Protein AF-A0A4U9HQ41-F1 (afdb_monomer)

Sequence (81 aa):
MLNTEMGFVIESEVLARLIHTRFVRSQRHEAWQLKLDKLGRLNWIERKDGEEIVHKKEPKTRFWQRMLVRLAYWLPVEWLL

Nearest PDB structures (foldseek):
  1o6w-assembly1_A  TM=3.684E-01  e=8.543E-01  Saccharomyces cerevisiae
  3l0x-assembly1_B  TM=4.090E-01  e=2.015E+00  Saccharomyces cerevisiae
  9ba3-assembly3_E  TM=3.665E-01  e=1.356E+00  Vreelandella titanicae
  9b9s-assembly1_A-2  TM=3.744E-01  e=1.548E+00  Vreelandella titanicae
  3pge-assembly1_A  TM=3.870E-01  e=2.153E+00  Saccharomyces cerevisiae

Foldseek 3Di:
DDDPDDDDDDPDPVVVVVCVVVCVVVCLAPAWDWDADPVRQTWTWHQDPNDTDTDSDDPPDDPVNVVVVVVVVVDPCVVVD

Structure (mmCIF, N/CA/C/O backbone):
data_AF-A0A4U9HQ41-F1
#
_entry.id   AF-A0A4U9HQ41-F1
#
loop_
_atom_site.group_PDB
_atom_site.id
_atom_site.type_symbol
_atom_site.label_atom_id
_atom_site.label_alt_id
_atom_site.label_comp_id
_atom_site.label_asym_id
_atom_site.label_entity_id
_atom_site.label_seq_id
_atom_site.pdbx_PDB_ins_code
_atom_site.Cartn_x
_atom_site.Cartn_y
_atom_site.Cartn_z
_atom_site.occupancy
_atom_site.B_iso_or_equiv
_atom_site.auth_seq_id
_atom_site.auth_comp_id
_atom_site.auth_asym_id
_atom_site.auth_atom_id
_atom_site.pdbx_PDB_model_num
ATOM 1 N N . MET A 1 1 ? -13.882 6.560 -22.170 1.00 45.25 1 MET A N 1
ATOM 2 C CA . MET A 1 1 ? -12.437 6.823 -22.354 1.00 45.25 1 MET A CA 1
ATOM 3 C C . MET A 1 1 ? -11.733 5.487 -22.234 1.00 45.25 1 MET A C 1
ATOM 5 O O . MET A 1 1 ? -12.018 4.785 -21.279 1.00 45.25 1 MET A O 1
ATOM 9 N N . LEU A 1 2 ? -10.918 5.091 -23.212 1.00 49.72 2 LEU A N 1
ATOM 10 C CA . LEU A 1 2 ? -10.141 3.851 -23.130 1.00 49.72 2 LEU A CA 1
ATOM 11 C C . LEU A 1 2 ? -8.807 4.179 -22.458 1.00 49.72 2 LEU A C 1
ATOM 13 O O . LEU A 1 2 ? -8.013 4.935 -23.016 1.00 49.72 2 LEU A O 1
ATOM 17 N N . ASN A 1 3 ? -8.585 3.649 -21.258 1.00 53.66 3 ASN A N 1
ATOM 18 C CA . ASN A 1 3 ? -7.272 3.677 -20.627 1.00 53.66 3 ASN A CA 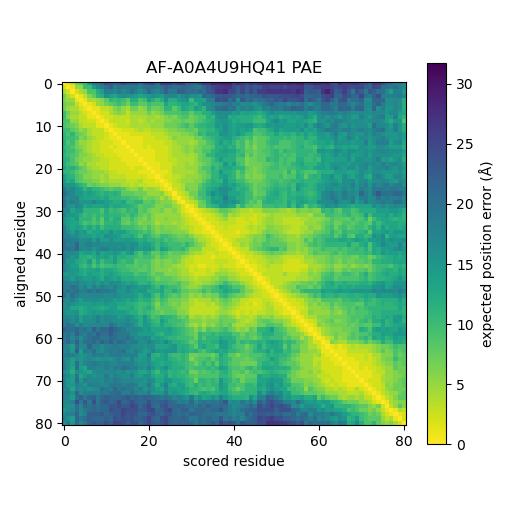1
ATOM 19 C C . ASN A 1 3 ? -6.340 2.766 -21.438 1.00 53.66 3 ASN A C 1
ATOM 21 O O . ASN A 1 3 ? -6.476 1.546 -21.416 1.00 53.66 3 ASN A O 1
ATOM 25 N N . THR A 1 4 ? -5.402 3.344 -22.184 1.00 55.88 4 THR A N 1
ATOM 26 C CA . THR A 1 4 ? -4.247 2.608 -22.717 1.00 55.88 4 THR A CA 1
ATOM 27 C C . THR A 1 4 ? -3.185 2.532 -21.631 1.00 55.88 4 THR A C 1
ATOM 29 O O . THR A 1 4 ? -2.308 3.391 -21.543 1.00 55.88 4 THR A O 1
ATOM 32 N N . GLU A 1 5 ? -3.274 1.514 -20.782 1.00 73.88 5 GLU A N 1
ATOM 33 C CA . GLU A 1 5 ? -2.166 1.145 -19.905 1.00 73.88 5 GLU A CA 1
ATOM 34 C C . GLU A 1 5 ? -1.078 0.473 -20.755 1.00 73.88 5 GLU A C 1
ATOM 36 O O . GLU A 1 5 ? -1.300 -0.573 -21.363 1.00 73.88 5 GLU A O 1
ATOM 41 N N . MET A 1 6 ? 0.097 1.099 -20.846 1.00 76.12 6 MET A N 1
ATOM 42 C CA . MET A 1 6 ? 1.256 0.542 -21.543 1.00 76.12 6 MET A CA 1
ATOM 43 C C . MET A 1 6 ? 2.236 -0.016 -20.510 1.00 76.12 6 MET A C 1
ATOM 45 O O . MET A 1 6 ? 2.729 0.717 -19.655 1.00 76.12 6 MET A O 1
ATOM 49 N N . GLY A 1 7 ? 2.507 -1.318 -20.587 1.00 80.25 7 GLY A N 1
ATOM 50 C CA . GLY A 1 7 ? 3.497 -2.002 -19.757 1.00 80.25 7 GLY A CA 1
ATOM 51 C C . GLY A 1 7 ? 4.759 -2.346 -20.546 1.00 80.25 7 GLY A C 1
ATOM 52 O O . GLY A 1 7 ? 4.692 -2.625 -21.741 1.00 80.25 7 GLY A O 1
ATOM 53 N N . PHE A 1 8 ? 5.906 -2.370 -19.867 1.00 81.19 8 PHE A N 1
ATOM 54 C CA . PHE A 1 8 ? 7.175 -2.854 -20.416 1.00 81.19 8 PHE A CA 1
ATOM 55 C C . PHE A 1 8 ? 7.697 -4.011 -19.565 1.00 81.19 8 PHE A C 1
ATOM 57 O O . PHE A 1 8 ? 7.661 -3.945 -18.336 1.00 81.19 8 PHE A O 1
ATOM 64 N N . VAL A 1 9 ? 8.221 -5.051 -20.214 1.00 85.12 9 VAL A N 1
ATOM 65 C CA . VAL A 1 9 ? 8.972 -6.123 -19.549 1.00 85.12 9 VAL A CA 1
ATOM 66 C C . VAL A 1 9 ? 10.454 -5.828 -19.736 1.00 85.12 9 VAL A C 1
ATOM 68 O O . VAL A 1 9 ? 10.932 -5.726 -20.862 1.00 85.12 9 VAL A O 1
ATOM 71 N N . ILE A 1 10 ? 11.173 -5.646 -18.630 1.00 85.38 10 ILE A N 1
ATOM 72 C CA . ILE A 1 10 ? 12.608 -5.351 -18.635 1.00 85.38 10 ILE A CA 1
ATOM 73 C C . ILE A 1 10 ? 13.339 -6.553 -18.038 1.00 85.38 10 ILE A C 1
ATOM 75 O O . ILE A 1 10 ? 13.267 -6.795 -16.833 1.00 85.38 10 ILE A O 1
ATOM 79 N N . GLU A 1 11 ? 14.080 -7.283 -18.868 1.00 81.88 11 GLU A N 1
ATOM 80 C CA . GLU A 1 11 ? 14.940 -8.384 -18.427 1.00 81.88 11 GLU A CA 1
ATOM 81 C C . GLU A 1 11 ? 16.281 -7.837 -17.923 1.00 81.88 11 GLU A C 1
ATOM 83 O O . GLU A 1 11 ? 17.273 -7.745 -18.642 1.00 81.88 11 GLU A O 1
ATOM 88 N N . SER A 1 12 ? 16.307 -7.409 -16.662 1.00 91.38 12 SER A N 1
ATOM 89 C CA . SER A 1 12 ? 17.531 -6.955 -16.004 1.00 91.38 12 SER A CA 1
ATOM 90 C C . SER A 1 12 ? 17.490 -7.290 -14.524 1.00 91.38 12 SER A C 1
ATOM 92 O O . SER A 1 12 ? 16.721 -6.709 -13.758 1.00 91.38 12 SER A O 1
ATOM 94 N N . GLU A 1 13 ? 18.363 -8.200 -14.103 1.00 87.31 13 GLU A N 1
ATOM 95 C CA . GLU A 1 13 ? 18.456 -8.615 -12.704 1.00 87.31 13 GLU A CA 1
ATOM 96 C C . GLU A 1 13 ? 18.840 -7.447 -11.779 1.00 87.31 13 GLU A C 1
ATOM 98 O O . GLU A 1 13 ? 18.301 -7.307 -10.680 1.00 87.31 13 GLU A O 1
ATOM 103 N N . VAL A 1 14 ? 19.725 -6.559 -12.243 1.00 92.56 14 VAL A N 1
ATOM 104 C CA . VAL A 1 14 ? 20.159 -5.377 -11.484 1.00 92.56 14 VAL A CA 1
ATOM 105 C C . VAL A 1 14 ? 18.991 -4.415 -11.263 1.00 92.56 14 VAL A C 1
ATOM 107 O O . VAL A 1 14 ? 18.744 -3.998 -10.128 1.00 92.56 14 VAL A O 1
ATOM 110 N N . LEU A 1 15 ? 18.240 -4.088 -12.321 1.00 87.44 15 LEU A N 1
ATOM 111 C CA . LEU A 1 15 ? 17.084 -3.193 -12.214 1.00 87.44 15 LEU A CA 1
ATOM 112 C C . LEU A 1 15 ? 15.960 -3.826 -11.390 1.00 87.44 15 LEU A C 1
ATOM 114 O O . LEU A 1 15 ? 15.399 -3.154 -10.524 1.00 87.44 15 LEU A O 1
ATOM 118 N N . ALA A 1 16 ? 15.684 -5.117 -11.585 1.00 88.25 16 ALA A N 1
ATOM 119 C CA . ALA A 1 16 ? 14.686 -5.843 -10.809 1.00 88.25 16 ALA A CA 1
ATOM 120 C C . ALA A 1 16 ? 15.002 -5.802 -9.306 1.00 88.25 16 ALA A C 1
ATOM 122 O O . ALA A 1 16 ? 14.137 -5.438 -8.506 1.00 88.25 16 ALA A O 1
ATOM 123 N N . ARG A 1 17 ? 16.253 -6.080 -8.907 1.00 88.94 17 ARG A N 1
ATOM 124 C CA . ARG A 1 17 ? 16.676 -6.006 -7.496 1.00 88.94 17 ARG A CA 1
ATOM 125 C C . ARG A 1 17 ? 16.572 -4.589 -6.935 1.00 88.94 17 ARG A C 1
ATOM 127 O O . ARG A 1 17 ? 16.109 -4.422 -5.805 1.00 88.94 17 ARG A O 1
ATOM 134 N N . LEU A 1 18 ? 16.970 -3.570 -7.698 1.00 89.25 18 LEU A N 1
ATOM 135 C CA . LEU A 1 18 ? 16.883 -2.170 -7.267 1.00 89.25 18 LEU 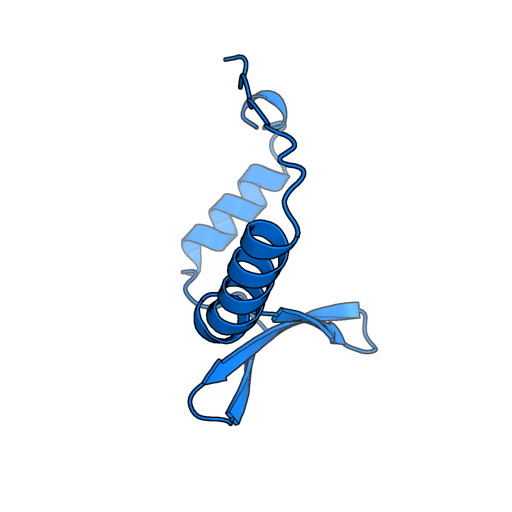A CA 1
ATOM 136 C C . LEU A 1 18 ? 15.433 -1.726 -7.047 1.00 89.25 18 LEU A C 1
ATOM 138 O O . LEU A 1 18 ? 15.126 -1.135 -6.007 1.00 89.25 18 LEU A O 1
ATOM 142 N N . ILE A 1 19 ? 14.549 -2.028 -8.001 1.00 87.00 19 ILE A N 1
ATOM 143 C CA . ILE A 1 19 ? 13.120 -1.708 -7.911 1.00 87.00 19 ILE A CA 1
ATOM 144 C C . ILE A 1 19 ? 12.499 -2.467 -6.742 1.00 87.00 19 ILE A C 1
ATOM 146 O O . ILE A 1 19 ? 11.870 -1.845 -5.888 1.00 87.00 19 ILE A O 1
ATOM 150 N N . HIS A 1 20 ? 12.740 -3.776 -6.642 1.00 85.81 20 HIS A N 1
ATOM 151 C CA . HIS A 1 20 ? 12.222 -4.603 -5.557 1.00 85.81 20 HIS A CA 1
ATOM 152 C C . HIS A 1 20 ? 12.646 -4.072 -4.181 1.00 85.81 20 HIS A C 1
ATOM 154 O O . HIS A 1 20 ? 11.803 -3.876 -3.305 1.00 85.81 20 HIS A O 1
ATOM 160 N N . THR A 1 21 ? 13.932 -3.758 -4.008 1.00 85.31 21 THR A N 1
ATOM 161 C CA . THR A 1 21 ? 14.468 -3.259 -2.734 1.00 85.31 21 THR A CA 1
ATOM 162 C C . THR A 1 21 ? 13.853 -1.915 -2.353 1.00 85.31 21 THR A C 1
ATOM 164 O O . THR A 1 21 ? 13.455 -1.722 -1.201 1.00 85.31 21 THR A O 1
ATOM 167 N N . ARG A 1 22 ? 13.736 -0.978 -3.307 1.00 83.50 22 ARG A N 1
ATOM 168 C CA . ARG A 1 22 ? 13.092 0.320 -3.050 1.00 83.50 22 ARG A CA 1
ATOM 169 C C . ARG A 1 22 ? 11.616 0.162 -2.725 1.00 83.50 22 ARG A C 1
ATOM 171 O O . ARG A 1 22 ? 11.164 0.757 -1.753 1.00 83.50 22 ARG A O 1
ATOM 178 N N . PHE A 1 23 ? 10.902 -0.650 -3.493 1.00 81.25 23 PHE A N 1
ATOM 179 C CA . PHE A 1 23 ? 9.470 -0.863 -3.332 1.00 81.25 23 PHE A CA 1
ATOM 180 C C . PHE A 1 23 ? 9.134 -1.492 -1.974 1.00 81.25 23 PHE A C 1
ATOM 182 O O . PHE A 1 23 ? 8.264 -1.000 -1.262 1.00 81.25 23 PHE A O 1
ATOM 189 N N . VAL A 1 24 ? 9.883 -2.516 -1.551 1.00 78.38 24 VAL A N 1
ATOM 190 C CA . VAL A 1 24 ? 9.708 -3.139 -0.226 1.00 78.38 24 VAL A CA 1
ATOM 191 C C . VAL A 1 24 ? 10.021 -2.159 0.907 1.00 78.38 24 VAL A C 1
ATOM 193 O O . VAL A 1 24 ? 9.368 -2.189 1.954 1.00 78.38 24 VAL A O 1
ATOM 196 N N . ARG A 1 25 ? 11.011 -1.276 0.722 1.00 74.50 25 ARG A N 1
ATOM 197 C CA . ARG A 1 25 ? 11.391 -0.281 1.734 1.00 74.50 25 ARG A CA 1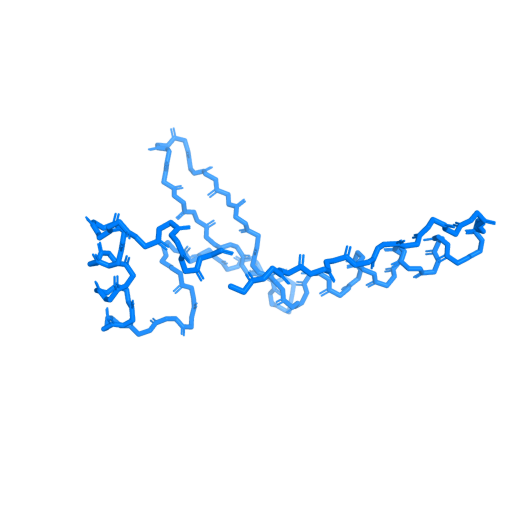
ATOM 198 C C . ARG A 1 25 ? 10.383 0.871 1.834 1.00 74.50 25 ARG A C 1
ATOM 200 O O . ARG A 1 25 ? 10.094 1.303 2.951 1.00 74.50 25 ARG A O 1
ATOM 207 N N . SER A 1 26 ? 9.848 1.351 0.709 1.00 68.06 26 SER A N 1
ATOM 208 C CA . SER A 1 26 ? 8.883 2.459 0.671 1.00 68.06 26 SER A CA 1
ATOM 209 C C . SER A 1 26 ? 7.473 2.034 1.079 1.00 68.06 26 SER A C 1
ATOM 211 O O . SER A 1 26 ? 6.808 2.781 1.793 1.00 68.06 26 SER A O 1
ATOM 213 N N . GLN A 1 27 ? 7.038 0.817 0.725 1.00 62.06 27 GLN A N 1
ATOM 214 C CA . GLN A 1 27 ? 5.701 0.316 1.075 1.00 62.06 27 GLN A CA 1
ATOM 215 C C . GLN A 1 27 ? 5.402 0.394 2.573 1.00 62.06 27 GLN A C 1
ATOM 217 O O . GLN A 1 27 ? 4.267 0.649 2.958 1.00 62.06 27 GLN A O 1
ATOM 222 N N . ARG A 1 28 ? 6.416 0.194 3.422 1.00 62.88 28 ARG A N 1
ATOM 223 C CA . ARG A 1 28 ? 6.240 0.209 4.879 1.00 62.88 28 ARG A CA 1
ATOM 224 C C . ARG A 1 28 ? 5.881 1.582 5.449 1.00 62.88 28 ARG A C 1
ATOM 226 O O . ARG A 1 28 ? 5.364 1.621 6.556 1.00 62.88 28 ARG A O 1
ATOM 233 N N . HIS A 1 29 ? 6.179 2.662 4.728 1.00 61.91 29 HIS A N 1
ATOM 234 C CA . HIS A 1 29 ? 5.969 4.034 5.198 1.00 61.91 29 HIS A CA 1
ATOM 235 C C . HIS A 1 29 ? 4.832 4.746 4.454 1.00 61.91 29 HIS A C 1
ATOM 237 O O . HIS A 1 29 ? 4.190 5.618 5.026 1.00 61.91 29 HIS A O 1
ATOM 243 N N . GLU A 1 30 ? 4.560 4.363 3.203 1.00 66.69 30 GLU A N 1
ATOM 244 C CA . GLU A 1 30 ? 3.626 5.090 2.330 1.00 66.69 30 GLU A CA 1
ATOM 245 C C . GLU A 1 30 ? 2.233 4.448 2.229 1.00 66.69 30 GLU A C 1
ATOM 247 O O . GLU A 1 30 ? 1.306 5.067 1.706 1.00 66.69 30 GLU A O 1
ATOM 252 N N . ALA A 1 31 ? 2.057 3.214 2.714 1.00 75.81 31 ALA A N 1
ATOM 253 C CA . ALA A 1 31 ? 0.805 2.476 2.574 1.00 75.81 31 ALA A CA 1
ATOM 254 C C . ALA A 1 31 ? 0.369 1.793 3.875 1.00 75.81 31 ALA A C 1
ATOM 256 O O . ALA A 1 31 ? 1.183 1.291 4.651 1.00 75.81 31 ALA A O 1
ATOM 257 N N . TRP A 1 32 ? -0.947 1.719 4.081 1.00 79.19 32 TRP A N 1
ATOM 258 C CA . TRP A 1 32 ? -1.538 0.897 5.133 1.00 79.19 32 TRP A CA 1
ATOM 259 C C . TRP A 1 32 ? -1.657 -0.551 4.676 1.00 79.19 32 TRP A C 1
ATOM 261 O O . TRP A 1 32 ? -2.134 -0.830 3.575 1.00 79.19 32 TRP A O 1
ATOM 271 N N . GLN A 1 33 ? -1.288 -1.485 5.547 1.00 81.31 33 GLN A N 1
ATOM 272 C CA . GLN A 1 33 ? -1.501 -2.904 5.299 1.00 81.31 33 GLN A CA 1
ATOM 273 C C . GLN A 1 33 ? -2.921 -3.299 5.719 1.00 81.31 33 GLN A C 1
ATOM 275 O O . GLN A 1 33 ? -3.332 -3.091 6.859 1.00 81.31 33 GLN A O 1
ATOM 280 N N . LEU A 1 34 ? -3.673 -3.909 4.806 1.00 83.56 34 LEU A N 1
ATOM 281 C CA . LEU A 1 34 ? -5.004 -4.434 5.092 1.00 83.56 34 LEU A CA 1
ATOM 282 C C . LEU A 1 34 ? -4.916 -5.823 5.730 1.00 83.56 34 LEU A C 1
ATOM 284 O O . LEU A 1 34 ? -4.273 -6.725 5.192 1.00 83.56 34 LEU A O 1
ATOM 288 N N . LYS A 1 35 ? -5.588 -6.014 6.868 1.00 84.69 35 LYS A N 1
ATOM 289 C CA . LYS A 1 35 ? -5.695 -7.311 7.547 1.00 84.69 35 LYS A CA 1
ATOM 290 C C . LYS A 1 35 ? -7.120 -7.560 8.014 1.00 84.69 35 LYS A C 1
ATOM 292 O O . LYS A 1 35 ? -7.750 -6.687 8.604 1.00 84.69 35 LYS A O 1
ATOM 297 N N . LEU A 1 36 ? -7.609 -8.774 7.794 1.00 85.75 36 LEU A N 1
ATOM 298 C CA . LEU A 1 36 ? -8.891 -9.217 8.329 1.00 85.75 36 LEU A CA 1
ATOM 299 C C . LEU A 1 36 ? -8.711 -9.750 9.756 1.00 85.75 36 LEU A C 1
ATOM 301 O O . LEU A 1 36 ? -7.786 -10.512 10.042 1.00 85.75 36 LEU A O 1
ATOM 305 N N . ASP A 1 37 ? -9.592 -9.329 10.658 1.00 83.12 37 ASP A N 1
ATOM 306 C CA . ASP A 1 37 ? -9.775 -9.964 11.966 1.00 83.12 37 ASP A CA 1
ATOM 307 C C . ASP A 1 37 ? -10.385 -11.374 11.806 1.00 83.12 37 ASP A C 1
ATOM 309 O O . ASP A 1 37 ? -11.000 -11.685 10.785 1.00 83.12 37 ASP A O 1
ATOM 313 N N . LYS A 1 38 ? -10.304 -12.204 12.851 1.00 83.44 38 LYS A N 1
ATOM 314 C CA . LYS A 1 38 ? -10.987 -13.501 12.992 1.00 83.44 38 LYS A CA 1
ATOM 315 C C . LYS A 1 38 ? -12.496 -13.420 12.728 1.00 83.44 38 LYS A C 1
ATOM 317 O O . LYS A 1 38 ? -13.105 -14.418 12.371 1.00 83.44 38 LYS A O 1
ATOM 322 N N . LEU A 1 39 ? -13.092 -12.239 12.901 1.00 84.06 39 LEU A N 1
ATOM 323 C CA . LEU A 1 39 ? -14.508 -11.956 12.646 1.00 84.06 39 LEU A CA 1
ATOM 324 C C . LEU A 1 39 ? -14.772 -11.360 11.247 1.00 84.06 39 LEU A C 1
ATOM 326 O O . LEU A 1 39 ? -15.856 -10.833 11.012 1.00 84.06 39 LEU A O 1
ATOM 330 N N . GLY A 1 40 ? -13.788 -11.367 10.340 1.00 80.75 40 GLY A N 1
ATOM 331 C CA . GLY A 1 40 ? -13.931 -10.880 8.961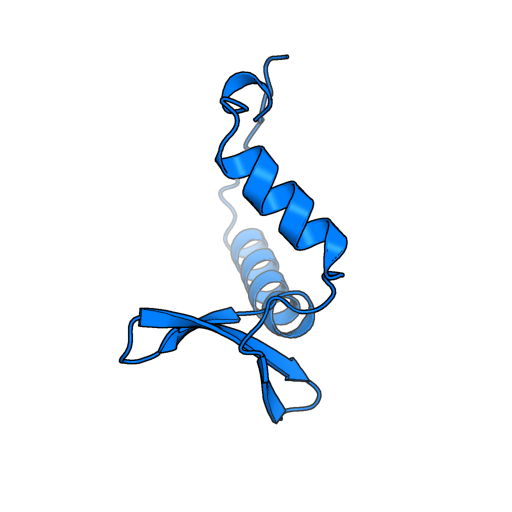 1.00 80.75 40 GLY A CA 1
ATOM 332 C C . GLY A 1 40 ? -13.961 -9.355 8.809 1.00 80.75 40 GLY A C 1
ATOM 333 O O . GLY A 1 40 ? -14.351 -8.845 7.763 1.00 80.75 40 GLY A O 1
ATOM 334 N N . ARG A 1 41 ? -13.568 -8.596 9.840 1.00 81.69 41 ARG A N 1
ATOM 335 C CA . ARG A 1 41 ? -13.554 -7.123 9.796 1.00 81.69 41 ARG A CA 1
ATOM 336 C C . ARG A 1 41 ? -12.224 -6.600 9.269 1.00 81.69 41 ARG A C 1
ATOM 338 O O . ARG A 1 41 ? -11.172 -7.085 9.679 1.00 81.69 41 ARG A O 1
ATOM 345 N N . LEU A 1 42 ? -12.284 -5.583 8.412 1.00 83.25 42 LEU A N 1
ATOM 346 C CA . LEU A 1 42 ? -11.108 -4.948 7.825 1.00 83.25 42 LEU A CA 1
ATOM 347 C C . LEU A 1 42 ? -10.406 -4.026 8.832 1.00 83.25 42 LEU A C 1
ATOM 349 O O . LEU A 1 42 ? -10.999 -3.065 9.326 1.00 83.25 42 LEU A O 1
ATOM 353 N N . ASN A 1 43 ? -9.131 -4.301 9.087 1.00 85.06 43 ASN A N 1
ATOM 354 C CA . ASN A 1 43 ? -8.233 -3.463 9.867 1.00 85.06 43 ASN A CA 1
ATOM 355 C C . ASN A 1 43 ? -7.133 -2.902 8.966 1.00 85.06 43 ASN A C 1
ATOM 357 O O . ASN A 1 43 ? -6.555 -3.618 8.148 1.00 85.06 43 ASN A O 1
ATOM 361 N N . TRP A 1 44 ? -6.836 -1.624 9.158 1.00 86.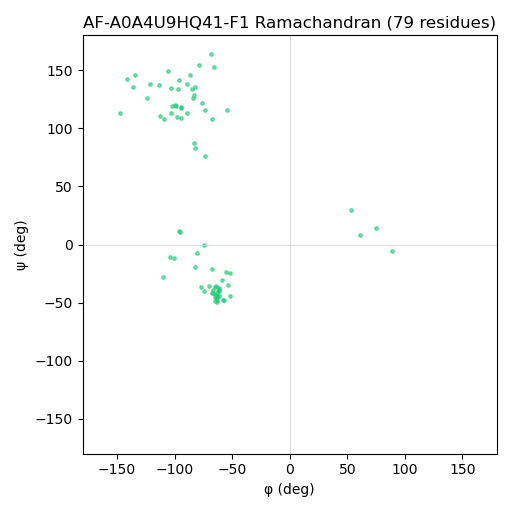00 44 TRP A N 1
ATOM 362 C CA . TRP A 1 44 ? -5.788 -0.898 8.460 1.00 86.00 44 TRP A CA 1
ATOM 363 C C . TRP A 1 44 ? -4.610 -0.767 9.411 1.00 86.00 44 TRP A C 1
ATOM 365 O O . TRP A 1 44 ? -4.711 -0.121 10.453 1.00 86.00 44 TRP A O 1
ATOM 375 N N . ILE A 1 45 ? -3.515 -1.428 9.079 1.00 84.25 45 ILE A N 1
ATOM 376 C CA . ILE A 1 45 ? -2.307 -1.460 9.887 1.00 84.25 45 ILE A CA 1
ATOM 377 C C . ILE A 1 45 ? -1.376 -0.367 9.377 1.00 84.25 45 ILE A C 1
ATOM 379 O O . ILE A 1 45 ? -0.959 -0.387 8.219 1.00 84.25 45 ILE A O 1
ATOM 383 N N . GLU A 1 46 ? -1.061 0.585 10.244 1.00 82.88 46 GLU A N 1
ATOM 384 C CA . GLU A 1 46 ? -0.038 1.602 10.023 1.00 82.88 46 GLU A CA 1
ATOM 385 C C . GLU A 1 46 ? 1.204 1.231 10.830 1.00 82.88 46 GLU A C 1
ATOM 387 O O . GLU A 1 46 ? 1.098 0.862 11.999 1.00 82.88 46 GLU A O 1
ATOM 392 N N . ARG A 1 47 ? 2.386 1.326 10.220 1.00 77.00 47 ARG A N 1
ATOM 393 C CA . ARG A 1 47 ? 3.655 1.189 10.938 1.00 77.00 47 ARG A CA 1
ATOM 394 C C . ARG A 1 47 ? 4.324 2.546 10.999 1.00 77.00 47 ARG A C 1
ATOM 396 O O . ARG A 1 47 ? 4.816 3.029 9.983 1.00 77.00 47 ARG A O 1
ATOM 403 N N . LYS A 1 48 ? 4.336 3.148 12.184 1.00 76.25 48 LYS A N 1
ATOM 404 C CA . LYS A 1 48 ? 4.955 4.452 12.419 1.00 76.25 48 LYS A CA 1
ATOM 405 C C . LYS A 1 48 ? 5.980 4.316 13.535 1.00 76.25 48 LYS A C 1
ATOM 407 O O . LYS A 1 48 ? 5.661 3.789 14.592 1.00 76.25 48 LYS A O 1
ATOM 412 N N . ASP A 1 49 ? 7.216 4.731 13.267 1.00 73.50 49 ASP A N 1
ATOM 413 C CA . ASP A 1 49 ? 8.311 4.758 14.249 1.00 73.50 49 ASP A CA 1
ATOM 414 C C . ASP A 1 49 ? 8.569 3.413 14.969 1.00 73.50 49 ASP A C 1
ATOM 416 O O . ASP A 1 49 ? 9.038 3.370 16.100 1.00 73.50 49 ASP A O 1
ATOM 420 N N . GLY A 1 50 ? 8.284 2.291 14.295 1.00 73.75 50 GLY A N 1
ATOM 421 C CA . GLY A 1 50 ? 8.458 0.938 14.840 1.00 73.75 50 GLY A CA 1
ATOM 422 C C . GLY A 1 50 ? 7.250 0.386 15.602 1.00 73.75 50 GLY A C 1
ATOM 423 O O . GLY A 1 50 ? 7.246 -0.802 15.924 1.00 73.75 50 GLY A O 1
ATOM 424 N N . GLU A 1 51 ? 6.206 1.187 15.816 1.00 76.31 51 GLU A N 1
ATOM 425 C CA . GLU A 1 51 ? 4.956 0.753 16.440 1.00 76.31 51 GLU A CA 1
ATOM 426 C C . GLU A 1 51 ? 3.889 0.398 15.396 1.00 76.31 51 GLU A C 1
ATOM 428 O O . GLU A 1 51 ? 3.756 1.040 14.348 1.00 76.31 51 GLU A O 1
ATOM 433 N N . GLU A 1 52 ? 3.121 -0.655 15.685 1.00 80.38 52 GLU A N 1
ATOM 434 C CA . GLU A 1 52 ? 2.005 -1.101 14.854 1.00 80.38 52 GLU A CA 1
ATOM 435 C C . GLU A 1 52 ? 0.696 -0.488 15.371 1.00 80.38 52 GLU A C 1
ATOM 437 O O . GLU A 1 52 ? 0.187 -0.863 16.429 1.00 80.38 52 GLU A O 1
ATOM 442 N N . ILE A 1 53 ? 0.137 0.456 14.615 1.00 81.81 53 ILE A N 1
ATOM 443 C CA . ILE A 1 53 ? -1.121 1.131 14.936 1.00 81.81 53 ILE A CA 1
ATOM 444 C C . ILE A 1 53 ? -2.236 0.486 14.114 1.00 81.81 53 ILE A C 1
ATOM 446 O O . ILE A 1 53 ? -2.215 0.486 12.882 1.00 81.81 53 ILE A O 1
ATOM 450 N N . VAL A 1 54 ? -3.239 -0.060 14.803 1.00 83.25 54 VAL A N 1
ATOM 451 C CA . VAL A 1 54 ? -4.383 -0.721 14.166 1.00 83.25 54 VAL A CA 1
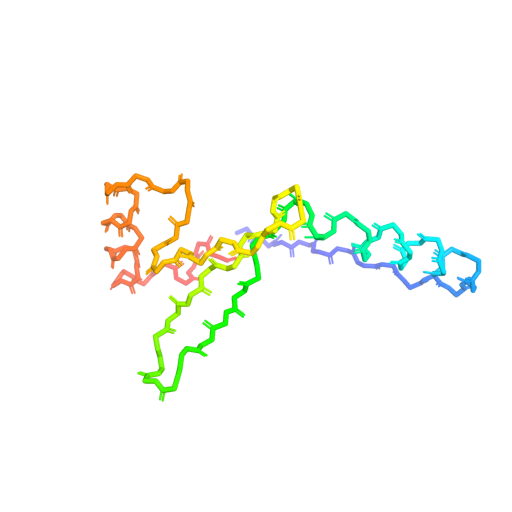ATOM 452 C C . VAL A 1 54 ? -5.563 0.239 14.082 1.00 83.25 54 VAL A C 1
ATOM 454 O O . VAL A 1 54 ? -6.235 0.523 15.077 1.00 83.25 54 VAL A O 1
ATOM 457 N N . HIS A 1 55 ? -5.888 0.678 12.871 1.00 81.44 55 HIS A N 1
ATOM 458 C CA . HIS A 1 55 ? -7.082 1.469 12.605 1.00 81.44 55 HIS A CA 1
ATOM 459 C C . HIS A 1 55 ? -8.228 0.559 12.156 1.00 81.44 55 HIS A C 1
ATOM 461 O O . HIS A 1 55 ? -8.192 -0.063 11.098 1.00 81.44 55 HIS A O 1
ATOM 467 N N . LYS A 1 56 ? -9.318 0.521 12.929 1.00 79.62 56 LYS A N 1
ATOM 468 C CA . LYS A 1 56 ? -10.556 -0.215 12.569 1.00 79.62 56 LYS A CA 1
ATOM 469 C C . LYS A 1 56 ? -11.382 0.477 11.476 1.00 79.62 56 LYS A C 1
ATOM 471 O O . LYS A 1 56 ? -12.490 0.063 11.143 1.00 79.62 56 LYS A O 1
ATOM 476 N N . LYS A 1 57 ? -10.904 1.624 11.007 1.00 72.75 57 LYS A N 1
ATOM 477 C CA . LYS A 1 57 ? -11.574 2.548 10.101 1.00 72.75 57 LYS A CA 1
ATOM 478 C C . LYS A 1 57 ? -10.511 3.078 9.152 1.00 72.75 57 LYS A C 1
ATOM 480 O O . LYS A 1 57 ? -9.412 3.358 9.603 1.00 72.75 57 LYS A O 1
ATOM 485 N N . GLU A 1 58 ? -10.873 3.274 7.890 1.00 73.19 58 GLU A N 1
ATOM 486 C CA . GLU A 1 58 ? -9.950 3.782 6.872 1.00 73.19 58 GLU A CA 1
ATOM 487 C C . GLU A 1 58 ? -9.286 5.110 7.303 1.00 73.19 58 GLU A C 1
ATOM 489 O O . GLU A 1 58 ? -9.977 6.111 7.517 1.00 73.19 58 GLU A O 1
ATOM 494 N N . PRO A 1 59 ? -7.965 5.141 7.493 1.00 66.69 59 PRO A N 1
ATOM 495 C CA . PRO A 1 59 ? -7.259 6.341 7.927 1.00 66.69 59 PRO A CA 1
ATOM 496 C C . PRO A 1 59 ? -7.321 7.448 6.856 1.00 66.69 59 PRO A C 1
ATOM 498 O O . PRO A 1 59 ? -7.502 7.188 5.673 1.00 66.69 59 PRO A O 1
ATOM 501 N N . LYS A 1 60 ? -7.232 8.715 7.281 1.00 69.50 60 LYS A N 1
ATOM 502 C CA . LYS A 1 60 ? -7.328 9.931 6.435 1.00 69.50 60 LYS A CA 1
ATOM 503 C C . LYS A 1 60 ? -8.642 10.160 5.659 1.00 69.50 60 LYS A C 1
ATOM 505 O O . LYS A 1 60 ? -8.718 11.130 4.910 1.00 69.50 60 LYS A O 1
ATOM 510 N N . THR A 1 61 ? -9.704 9.382 5.884 1.00 68.94 61 THR A N 1
ATOM 511 C CA . THR A 1 61 ? -11.029 9.664 5.293 1.00 68.94 61 THR A CA 1
ATOM 512 C C . THR A 1 61 ? -11.965 10.403 6.249 1.00 68.94 61 THR A C 1
ATOM 514 O O . THR A 1 61 ? -12.129 10.034 7.416 1.00 68.94 61 THR A O 1
ATOM 517 N N . ARG A 1 62 ? -12.631 11.448 5.745 1.00 78.75 62 ARG A N 1
ATOM 518 C CA . ARG A 1 62 ? -13.706 12.160 6.457 1.00 78.75 62 ARG A CA 1
ATOM 519 C C . ARG A 1 62 ? -15.019 11.377 6.366 1.00 78.75 62 ARG A C 1
ATOM 521 O O . ARG A 1 62 ? -15.258 10.650 5.405 1.00 78.75 62 ARG A O 1
ATOM 528 N N . PHE A 1 63 ? -15.912 11.576 7.337 1.00 76.12 63 PHE A N 1
ATOM 529 C CA . PHE A 1 63 ? -17.223 10.909 7.382 1.00 76.12 63 PHE A CA 1
ATOM 530 C C . PHE A 1 63 ? -18.021 11.053 6.070 1.00 76.12 63 PHE A C 1
ATOM 532 O O . PHE A 1 63 ? -18.513 10.060 5.539 1.00 76.12 63 PHE A O 1
ATOM 539 N N . TRP A 1 64 ? -18.060 12.257 5.490 1.00 78.75 64 TRP A N 1
ATOM 540 C CA . TRP A 1 64 ? -18.757 12.532 4.228 1.00 78.75 64 TRP A CA 1
ATOM 541 C C . TRP A 1 64 ? -18.164 11.806 3.014 1.00 78.75 64 TRP A C 1
ATOM 543 O O . TRP A 1 64 ? -18.918 11.317 2.179 1.00 78.75 64 TRP A O 1
ATOM 553 N N . GLN A 1 65 ? -16.835 11.656 2.940 1.00 79.44 65 GLN A N 1
ATOM 554 C CA . GLN A 1 65 ? -16.185 10.907 1.854 1.00 79.44 65 GLN A CA 1
ATOM 555 C C . GLN A 1 65 ? -16.635 9.442 1.860 1.00 79.44 65 GLN A C 1
ATOM 557 O O . GLN A 1 65 ? -16.924 8.876 0.813 1.00 79.44 65 GLN A O 1
ATOM 562 N N . ARG A 1 66 ? -16.803 8.847 3.046 1.00 77.88 66 ARG A N 1
ATOM 563 C CA . ARG A 1 66 ? -17.308 7.471 3.173 1.00 77.88 66 ARG A CA 1
ATOM 564 C C . ARG A 1 66 ? -18.776 7.335 2.804 1.00 77.88 66 ARG A C 1
ATOM 566 O O . ARG A 1 66 ? -19.169 6.301 2.271 1.00 77.88 66 ARG A O 1
ATOM 573 N N . MET A 1 67 ? -19.592 8.345 3.108 1.00 80.38 67 MET A N 1
ATOM 574 C CA . MET A 1 67 ? -20.988 8.357 2.670 1.00 80.38 67 MET A CA 1
ATOM 575 C C . MET A 1 67 ? -21.078 8.411 1.147 1.00 80.38 67 MET A C 1
ATOM 577 O O . MET A 1 67 ? -21.825 7.629 0.570 1.00 80.38 67 MET A O 1
ATOM 581 N N . LEU A 1 68 ? -20.268 9.253 0.500 1.00 83.62 68 LEU A N 1
ATOM 582 C CA . LEU A 1 68 ? -20.201 9.323 -0.960 1.00 83.62 68 LEU A CA 1
ATOM 583 C C . LEU A 1 68 ? -19.738 8.002 -1.578 1.00 83.62 68 LEU A C 1
ATOM 585 O O . LEU A 1 68 ? -20.381 7.532 -2.506 1.00 83.62 68 LEU A O 1
ATOM 589 N N . VAL A 1 69 ? -18.703 7.357 -1.028 1.00 81.19 69 VAL A N 1
ATOM 590 C CA . VAL A 1 69 ? -18.250 6.033 -1.497 1.00 81.19 69 VAL A CA 1
ATOM 591 C C . VAL A 1 69 ? -19.348 4.973 -1.343 1.00 81.19 69 VAL A C 1
ATOM 593 O O . VAL A 1 69 ? -19.548 4.167 -2.245 1.00 81.19 69 VAL A O 1
ATOM 596 N N . ARG A 1 70 ? -20.108 4.981 -0.238 1.00 80.38 70 ARG A N 1
ATOM 597 C CA . ARG A 1 70 ? -21.241 4.053 -0.046 1.00 80.38 70 ARG A CA 1
ATOM 598 C C . ARG A 1 70 ? -22.396 4.307 -1.012 1.00 80.38 70 ARG A C 1
ATOM 600 O O . ARG A 1 70 ? -22.989 3.346 -1.484 1.00 80.38 70 ARG A O 1
ATOM 607 N N . LEU A 1 71 ? -22.712 5.570 -1.293 1.00 83.75 71 LEU A N 1
ATOM 608 C CA . LEU A 1 71 ? -23.725 5.938 -2.285 1.00 83.75 71 LEU A CA 1
ATOM 609 C C . LEU A 1 71 ? -23.265 5.562 -3.698 1.00 83.75 7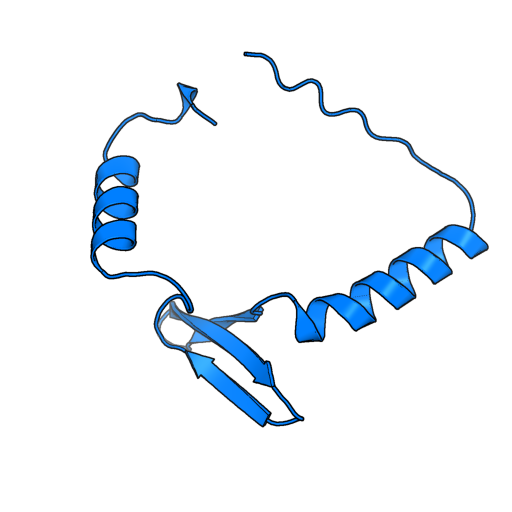1 LEU A C 1
ATOM 611 O O . LEU A 1 71 ? -24.042 4.995 -4.454 1.00 83.75 71 LEU A O 1
ATOM 615 N N . ALA A 1 72 ? -21.993 5.805 -4.022 1.00 80.69 72 ALA A N 1
ATOM 616 C CA . ALA A 1 72 ? -21.385 5.402 -5.285 1.00 80.69 72 ALA A CA 1
ATOM 617 C C . ALA A 1 72 ? -21.386 3.878 -5.458 1.00 80.69 72 ALA A C 1
ATOM 619 O O . ALA A 1 72 ? -21.718 3.413 -6.534 1.00 80.69 72 ALA A O 1
ATOM 620 N N . TYR A 1 73 ? -21.119 3.094 -4.406 1.00 79.75 73 TYR A N 1
ATOM 621 C CA . TYR A 1 73 ? -21.208 1.627 -4.460 1.00 79.75 73 TYR A CA 1
ATOM 622 C C . TYR A 1 73 ? -22.605 1.114 -4.855 1.00 79.75 73 TYR A C 1
ATOM 624 O O . TYR A 1 73 ? -22.724 0.054 -5.456 1.00 79.75 73 TYR A O 1
ATOM 632 N N . TRP A 1 74 ? -23.665 1.852 -4.511 1.00 80.56 74 TRP A N 1
ATOM 633 C CA . TRP A 1 74 ? -25.040 1.516 -4.898 1.00 80.56 74 TRP A CA 1
ATOM 634 C C . TRP A 1 74 ? -25.402 1.968 -6.314 1.00 80.56 74 TRP A C 1
ATOM 636 O O . TRP A 1 74 ? -26.389 1.4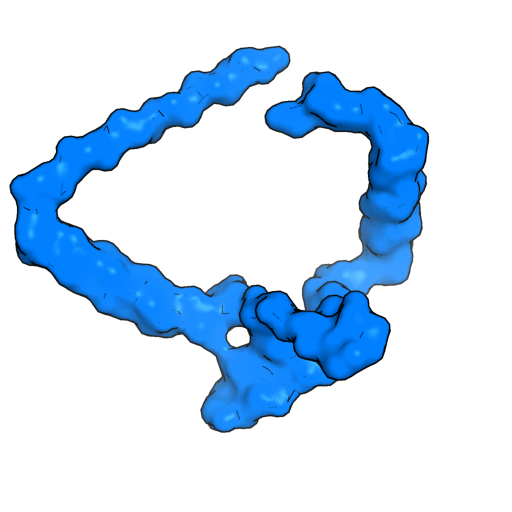94 -6.875 1.00 80.56 74 TRP A O 1
ATOM 646 N N . LEU A 1 75 ? -24.650 2.909 -6.878 1.00 81.62 75 LEU A N 1
ATOM 647 C CA . LEU A 1 75 ? -24.873 3.396 -8.227 1.00 81.62 75 LEU A CA 1
ATOM 648 C C . LEU A 1 75 ? -24.128 2.493 -9.223 1.00 81.62 75 LEU A C 1
ATOM 650 O O . LEU A 1 75 ? -23.028 2.028 -8.927 1.00 81.62 75 LEU A O 1
ATOM 654 N N . PRO A 1 76 ? -24.673 2.268 -10.428 1.00 71.12 76 PRO A N 1
ATOM 655 C CA . PRO A 1 76 ? -23.966 1.569 -11.491 1.00 71.12 76 PRO A CA 1
ATOM 656 C C . PRO A 1 76 ? -22.895 2.509 -12.060 1.00 71.12 76 PRO A C 1
ATOM 658 O O . PRO A 1 76 ? -23.102 3.131 -13.095 1.00 71.12 76 PRO A O 1
ATOM 661 N N . VAL A 1 77 ? -21.785 2.694 -11.343 1.00 65.94 77 VAL A N 1
ATOM 662 C CA . VAL A 1 77 ? -20.623 3.522 -11.744 1.00 65.94 77 VAL A CA 1
ATOM 663 C C . VAL A 1 77 ? -19.506 2.698 -12.386 1.00 65.94 77 VAL A C 1
ATOM 665 O O . VAL A 1 77 ? -18.422 3.211 -12.633 1.00 65.94 77 VAL A O 1
ATOM 668 N N . GLU A 1 78 ? -19.783 1.440 -12.724 1.00 62.06 78 GLU A N 1
ATOM 669 C CA . GLU A 1 78 ? -18.872 0.540 -13.447 1.00 62.06 78 GLU A CA 1
ATOM 670 C C . GLU A 1 78 ? -18.379 1.130 -14.779 1.00 62.06 78 GLU A C 1
ATOM 672 O O . GLU A 1 78 ? -17.311 0.769 -15.245 1.00 62.06 78 GLU A O 1
ATOM 677 N N . TRP A 1 79 ? -19.121 2.068 -15.378 1.00 62.75 79 TRP A N 1
ATOM 678 C CA . TRP A 1 79 ? -18.744 2.770 -16.613 1.00 62.75 79 TRP A CA 1
ATOM 679 C C . TRP A 1 79 ? -17.749 3.929 -16.413 1.00 62.75 79 TRP A C 1
ATOM 681 O O . TRP A 1 79 ? -17.316 4.534 -17.396 1.00 62.75 79 TRP A O 1
ATOM 691 N N . LEU A 1 80 ? -17.448 4.289 -15.162 1.00 60.12 80 LEU A N 1
ATOM 692 C CA . LEU A 1 80 ? -16.583 5.412 -14.774 1.00 60.12 80 LEU A CA 1
ATOM 693 C C . LEU A 1 80 ? -15.190 4.953 -14.298 1.00 60.12 80 LEU A C 1
ATOM 695 O O . LEU A 1 80 ? -14.309 5.797 -14.125 1.00 60.12 80 LEU A O 1
ATOM 699 N N . LEU A 1 81 ? -15.017 3.644 -14.085 1.00 53.16 81 LEU A N 1
ATOM 700 C CA . LEU A 1 81 ? -13.745 2.954 -13.839 1.00 53.16 81 LEU A CA 1
ATOM 701 C C 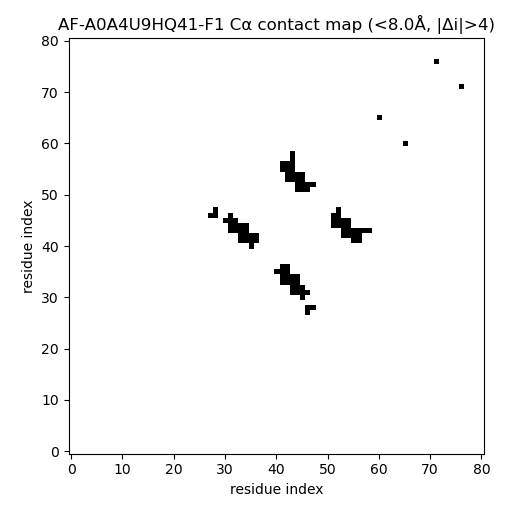. LEU A 1 81 ? -13.205 2.377 -15.154 1.00 53.16 81 LEU A C 1
ATOM 703 O O . LEU A 1 81 ? -11.968 2.429 -15.333 1.00 53.16 81 LEU A O 1
#

Radius of gyration: 18.03 Å; Cα contacts (8 Å, |Δi|>4): 49; chains: 1; bounding box: 45×26×40 Å

Mean predicted aligned error: 11.02 Å

Organism: NCBI:txid83655

Secondary structure (DSSP, 8-state):
------------HHHHHHHHHHHHHHHHHHSPEEEE-TTS-EEEEEEETTEEEEESS-TT--HHHHHHHHHHHHS--TT--

pLDDT: mean 77.14, std 9.83, range [45.25, 92.56]

Solvent-accessible surface area (backbone atoms only — not comparable to full-atom values): 5294 Å² total; per-residue (Å²): 135,84,82,83,82,83,84,84,88,76,97,41,73,69,59,50,51,52,51,49,53,49,49,64,62,46,46,53,74,77,48,67,48,81,44,69,47,101,84,72,46,69,30,36,36,38,56,56,98,89,44,81,46,78,31,79,53,76,80,98,63,54,74,66,60,53,52,50,52,55,55,48,70,74,43,92,51,77,88,80,113